Protein AF-A0A3D4R2C8-F1 (afdb_monomer_lite)

Sequence (84 aa):
MFYQVVTETVKKHSPEAGVFPLLMAGASDGHYWRCLGYPAYGFTPMILERADIGRVHGIDERISIDNLLFGIKMTKDVIKTLCG

Secondary structure (DSSP, 8-state):
-HHHHHHHHHHHH-TT---------S--THHHHHHTT--------S---HHHHTTTTSTT----HHHHHHHHHHHHHHHHHHH-

Foldseek 3Di:
DLQVLLQVLCCVVPVPDDDDDDDDPDDDCCVVCVVVVHDDDDDDQFDDDPVQVCLPVHPPRDDDPVRVVSRVVSVVSSCVVVPD

Structure (mmCIF, N/CA/C/O backbone):
data_AF-A0A3D4R2C8-F1
#
_entry.id   AF-A0A3D4R2C8-F1
#
loop_
_atom_site.group_PDB
_atom_site.id
_atom_site.type_symbol
_atom_site.label_atom_id
_atom_site.label_alt_id
_atom_site.label_comp_id
_atom_site.label_asym_id
_atom_site.label_entity_id
_atom_site.label_seq_id
_atom_site.pdbx_PDB_ins_code
_atom_site.Cartn_x
_atom_site.Cartn_y
_atom_site.Cartn_z
_atom_site.occupancy
_atom_site.B_iso_or_equiv
_atom_site.auth_seq_id
_atom_site.auth_comp_id
_atom_site.auth_asym_id
_atom_site.auth_atom_id
_atom_site.pdbx_PDB_model_num
ATOM 1 N N . MET A 1 1 ? -14.055 5.415 8.200 1.00 85.38 1 MET A N 1
ATOM 2 C CA . MET A 1 1 ? -12.841 5.278 9.030 1.00 85.38 1 MET A CA 1
ATOM 3 C C . MET A 1 1 ? -11.595 4.970 8.200 1.00 85.38 1 MET A C 1
ATOM 5 O O . MET A 1 1 ? -10.829 5.896 7.995 1.00 85.38 1 MET A O 1
ATOM 9 N N . PHE A 1 2 ? -11.405 3.759 7.647 1.00 92.88 2 PHE A N 1
ATOM 10 C CA . PHE A 1 2 ? -10.162 3.397 6.928 1.00 92.88 2 PHE A CA 1
ATOM 11 C C . PHE A 1 2 ? -9.755 4.385 5.821 1.00 92.88 2 PHE A C 1
ATOM 13 O O . PHE A 1 2 ? -8.675 4.962 5.879 1.00 92.88 2 PHE A O 1
ATOM 20 N N . TYR A 1 3 ? -10.653 4.647 4.864 1.00 93.44 3 TYR A N 1
ATOM 21 C CA . TYR A 1 3 ? -10.401 5.586 3.763 1.00 93.44 3 TYR A CA 1
ATOM 22 C C . TYR A 1 3 ? -9.983 6.985 4.244 1.00 93.44 3 TYR A C 1
ATOM 24 O O . TYR A 1 3 ? -9.058 7.579 3.698 1.00 93.44 3 TYR A O 1
ATOM 32 N N . GLN A 1 4 ? -10.637 7.498 5.290 1.00 94.75 4 GLN A N 1
ATOM 33 C CA . GLN A 1 4 ? -10.327 8.812 5.861 1.00 94.75 4 GLN A CA 1
ATOM 34 C C . GLN A 1 4 ? -8.929 8.821 6.489 1.00 94.75 4 GLN A C 1
ATOM 36 O O . GLN A 1 4 ? -8.150 9.721 6.203 1.00 94.75 4 GLN A O 1
ATOM 41 N N . VAL A 1 5 ? -8.575 7.796 7.272 1.00 95.62 5 VAL A N 1
ATOM 42 C CA . VAL A 1 5 ? -7.239 7.694 7.885 1.00 95.62 5 VAL A CA 1
ATOM 43 C C . VAL A 1 5 ? -6.142 7.588 6.829 1.00 95.62 5 VAL A C 1
ATOM 45 O O . VAL A 1 5 ? -5.119 8.265 6.939 1.00 95.62 5 VAL A O 1
ATOM 48 N N . VAL A 1 6 ? -6.359 6.787 5.783 1.00 95.31 6 VAL A N 1
ATOM 49 C CA . VAL A 1 6 ? -5.429 6.709 4.648 1.00 95.31 6 VAL A CA 1
ATOM 50 C C . VAL A 1 6 ? -5.307 8.071 3.970 1.00 95.31 6 VAL A C 1
ATOM 52 O O . VAL A 1 6 ? -4.193 8.518 3.734 1.00 95.31 6 VAL A O 1
ATOM 55 N N . THR A 1 7 ? -6.422 8.762 3.723 1.00 95.12 7 THR A N 1
ATOM 56 C CA . THR A 1 7 ? -6.428 10.091 3.090 1.00 95.12 7 THR A CA 1
ATOM 57 C C . THR A 1 7 ? -5.614 11.108 3.886 1.00 95.12 7 THR A C 1
ATOM 59 O O . THR A 1 7 ? -4.747 11.773 3.325 1.00 95.12 7 THR A O 1
ATOM 62 N N . GLU A 1 8 ? -5.836 11.206 5.194 1.00 95.06 8 GLU A N 1
ATOM 63 C CA . GLU A 1 8 ? -5.108 12.156 6.042 1.00 95.06 8 GLU A CA 1
ATOM 64 C C . GLU A 1 8 ? -3.626 11.785 6.185 1.00 95.06 8 GLU A C 1
ATOM 66 O O . GLU A 1 8 ? -2.753 12.654 6.168 1.00 95.06 8 GLU 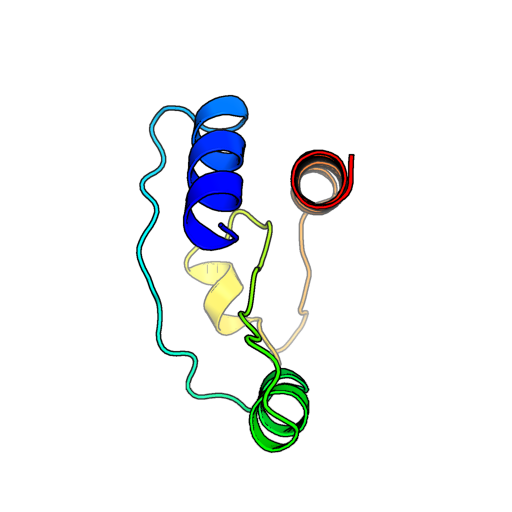A O 1
ATOM 71 N N . THR A 1 9 ? -3.313 10.488 6.240 1.00 95.00 9 THR A N 1
ATOM 72 C CA . THR A 1 9 ? -1.920 10.027 6.281 1.00 95.00 9 THR A CA 1
ATOM 73 C C . THR A 1 9 ? -1.203 10.307 4.960 1.00 95.00 9 THR A C 1
ATOM 75 O O . THR A 1 9 ? -0.072 10.784 4.974 1.00 95.00 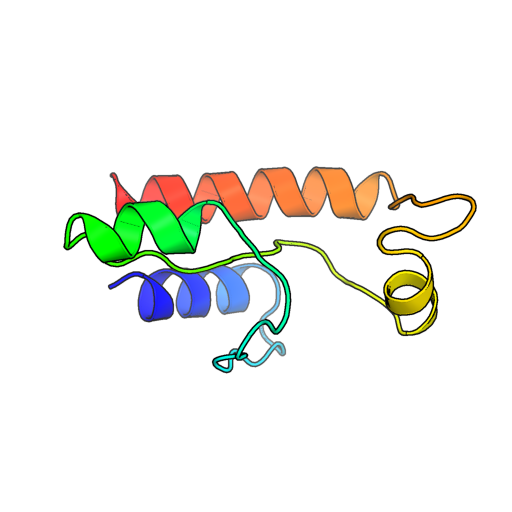9 THR A O 1
ATOM 78 N N . VAL A 1 10 ? -1.856 10.084 3.816 1.00 94.00 10 VAL A N 1
ATOM 79 C CA . VAL A 1 10 ? -1.305 10.423 2.495 1.00 94.00 10 VAL A CA 1
ATOM 80 C C . VAL A 1 10 ? -1.027 11.919 2.405 1.00 94.00 10 VAL A C 1
ATOM 82 O O . VAL A 1 10 ? 0.103 12.281 2.102 1.00 94.00 10 VAL A O 1
ATOM 85 N N . LYS A 1 11 ? -1.972 12.790 2.780 1.00 94.62 11 LYS A N 1
ATOM 86 C CA . LYS A 1 11 ? -1.746 14.248 2.792 1.00 94.62 11 LYS A CA 1
ATOM 87 C C . LYS A 1 11 ? -0.551 14.662 3.656 1.00 94.62 11 LYS A C 1
ATOM 89 O O . LYS A 1 11 ? 0.177 15.579 3.294 1.00 94.62 11 LYS A O 1
ATOM 94 N N . LYS A 1 12 ? -0.320 13.985 4.786 1.00 94.38 12 LYS A N 1
ATOM 95 C CA . LYS A 1 12 ? 0.813 14.267 5.682 1.00 94.38 12 LYS A CA 1
ATOM 96 C C . LYS A 1 12 ? 2.171 13.949 5.047 1.00 94.38 12 LYS A C 1
ATOM 98 O O . LYS A 1 12 ? 3.130 14.678 5.289 1.00 94.38 12 LYS A O 1
ATOM 103 N N . HIS A 1 13 ? 2.283 12.855 4.292 1.00 92.69 13 HIS A N 1
ATOM 104 C CA . HIS A 1 13 ? 3.560 12.425 3.695 1.00 92.69 13 HIS A CA 1
ATOM 105 C C . HIS A 1 13 ? 3.710 12.826 2.220 1.00 92.69 13 HIS A C 1
ATOM 107 O O . HIS A 1 13 ? 4.818 12.794 1.691 1.00 92.69 13 HIS A O 1
ATOM 113 N N . SER A 1 14 ? 2.624 13.200 1.547 1.00 92.31 14 SER A N 1
ATOM 114 C CA . SER A 1 14 ? 2.571 13.605 0.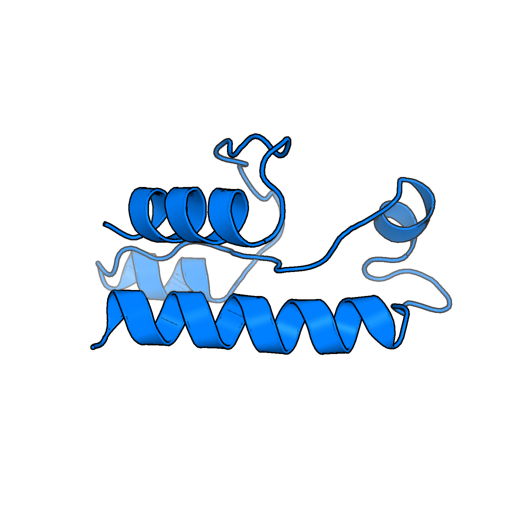138 1.00 92.31 14 SER A CA 1
ATOM 115 C C . SER A 1 14 ? 1.396 14.578 -0.087 1.00 92.31 14 SER A C 1
ATOM 117 O O . SER A 1 14 ? 0.336 14.158 -0.546 1.00 92.31 14 SER A O 1
ATOM 119 N N . PRO A 1 15 ? 1.556 15.876 0.241 1.00 92.94 15 PRO A N 1
ATOM 120 C CA . PRO A 1 15 ? 0.459 16.856 0.250 1.00 92.94 15 PRO A CA 1
ATOM 121 C C . PRO A 1 15 ? -0.276 17.028 -1.084 1.00 92.94 15 PRO A C 1
ATOM 123 O O . PRO A 1 15 ? -1.480 17.259 -1.094 1.00 92.94 15 PRO A O 1
ATOM 126 N N . GLU A 1 16 ? 0.442 16.868 -2.196 1.00 94.00 16 GLU A N 1
ATOM 127 C CA . GLU A 1 16 ? -0.098 17.002 -3.556 1.00 94.00 16 GLU A CA 1
ATOM 128 C C . GLU A 1 16 ? -0.778 15.716 -4.067 1.00 94.00 16 GLU A C 1
ATOM 130 O O . GLU A 1 16 ? -1.351 15.697 -5.156 1.00 94.00 16 GLU A O 1
ATOM 135 N N . ALA A 1 17 ? -0.703 14.609 -3.317 1.00 93.00 17 ALA A N 1
ATOM 136 C CA . ALA A 1 17 ? -1.243 13.327 -3.751 1.00 93.00 17 ALA A CA 1
ATOM 137 C C . ALA A 1 17 ? -2.751 13.219 -3.475 1.00 93.00 17 ALA A C 1
ATOM 139 O O . ALA A 1 17 ? -3.224 13.400 -2.351 1.00 93.00 17 ALA A O 1
ATOM 140 N N . GLY A 1 18 ? -3.509 12.851 -4.509 1.00 92.31 18 GLY A N 1
ATOM 141 C CA . GLY A 1 18 ? -4.915 12.477 -4.383 1.00 92.31 18 GLY A CA 1
ATOM 142 C C . GLY A 1 18 ? -5.098 11.035 -3.904 1.00 92.31 18 GLY A C 1
ATOM 143 O O . GLY A 1 18 ? -4.239 10.179 -4.112 1.00 92.31 18 GLY A O 1
ATOM 144 N N . VAL A 1 19 ? -6.257 10.748 -3.307 1.00 93.75 19 VAL A N 1
ATOM 145 C CA . VAL A 1 19 ? -6.671 9.388 -2.931 1.00 93.75 19 VAL A CA 1
ATOM 146 C C . VAL A 1 19 ? -7.992 9.070 -3.616 1.00 93.75 19 VAL A C 1
ATOM 148 O O . VAL A 1 19 ? -8.926 9.867 -3.572 1.00 93.75 19 VAL A O 1
ATOM 151 N N . PHE A 1 20 ? -8.068 7.906 -4.257 1.00 92.88 20 PHE A N 1
ATOM 152 C CA . PHE A 1 20 ? -9.276 7.419 -4.912 1.00 92.88 20 PHE A CA 1
ATOM 153 C C . PHE A 1 20 ? -9.427 5.906 -4.692 1.00 92.88 20 PHE A C 1
ATOM 155 O O . PHE A 1 20 ? -8.430 5.204 -4.512 1.00 92.88 20 PHE A O 1
ATOM 162 N N . PRO A 1 21 ? -10.661 5.379 -4.675 1.00 90.94 21 PRO A N 1
ATOM 163 C CA . PRO A 1 21 ? -10.889 3.945 -4.585 1.00 90.94 21 PRO A CA 1
ATOM 164 C C . PRO A 1 21 ? -10.528 3.247 -5.903 1.00 90.94 21 PRO A C 1
ATOM 166 O O . PRO A 1 21 ? -10.944 3.675 -6.977 1.00 90.94 21 PRO A O 1
ATOM 169 N N . LEU A 1 22 ? -9.804 2.130 -5.808 1.00 90.44 22 LEU A N 1
ATOM 170 C CA . LEU A 1 22 ? -9.466 1.265 -6.937 1.00 90.44 22 LEU A CA 1
ATOM 171 C C . LEU A 1 22 ? -10.071 -0.126 -6.727 1.00 90.44 22 LEU A C 1
ATOM 173 O O . LEU A 1 22 ? -9.886 -0.735 -5.671 1.00 90.44 22 LEU A O 1
ATOM 177 N N . LEU A 1 23 ? -10.750 -0.653 -7.749 1.00 91.00 23 LEU A N 1
ATOM 178 C CA . LEU A 1 23 ? -11.124 -2.064 -7.785 1.00 91.00 23 LEU A CA 1
ATOM 179 C C . LEU A 1 23 ? -9.920 -2.885 -8.260 1.00 91.00 23 LEU A C 1
ATOM 181 O O . LEU A 1 23 ? -9.447 -2.717 -9.381 1.00 91.00 23 LEU A O 1
ATOM 185 N N . MET A 1 24 ? -9.428 -3.768 -7.398 1.00 86.31 24 MET A N 1
ATOM 186 C CA . MET A 1 24 ? -8.302 -4.647 -7.702 1.00 86.31 24 MET A CA 1
ATOM 187 C C . MET A 1 24 ? -8.829 -5.944 -8.328 1.00 86.31 24 MET A C 1
ATOM 189 O O . MET A 1 24 ? -9.684 -6.602 -7.740 1.00 86.31 24 MET A O 1
ATOM 193 N N . ALA A 1 25 ? -8.361 -6.275 -9.536 1.00 85.56 25 ALA A N 1
ATOM 194 C CA . ALA A 1 25 ? -8.837 -7.439 -10.292 1.00 85.56 25 ALA A CA 1
ATOM 195 C C . ALA A 1 25 ? -8.271 -8.778 -9.782 1.00 85.56 25 ALA A C 1
ATOM 197 O O . ALA A 1 25 ? -8.876 -9.825 -9.996 1.00 85.56 25 ALA A O 1
ATOM 198 N N . GLY A 1 26 ? -7.108 -8.748 -9.129 1.00 84.62 26 GLY A N 1
ATOM 199 C CA . GLY A 1 26 ? -6.477 -9.925 -8.540 1.00 84.62 26 GLY A CA 1
ATOM 200 C C . GLY A 1 26 ? -7.154 -10.396 -7.251 1.00 84.62 26 GLY A C 1
ATOM 201 O O . GLY A 1 26 ? -7.939 -9.688 -6.615 1.00 84.62 26 GLY A O 1
ATOM 202 N N . ALA A 1 27 ? -6.824 -11.619 -6.843 1.00 90.19 27 ALA A N 1
ATOM 203 C CA . ALA A 1 27 ? -7.244 -12.149 -5.555 1.00 90.19 27 ALA A CA 1
ATOM 204 C C . ALA A 1 27 ? -6.354 -11.610 -4.423 1.00 90.19 27 ALA A C 1
ATOM 206 O O . ALA A 1 27 ? -5.159 -11.383 -4.599 1.00 90.19 27 ALA A O 1
ATOM 207 N N . SER A 1 28 ? -6.941 -11.433 -3.242 1.00 92.94 28 SER A N 1
ATOM 208 C CA . SER A 1 28 ? -6.215 -11.200 -1.993 1.00 92.94 28 SER A CA 1
ATOM 209 C C . SER A 1 28 ? -6.973 -11.822 -0.828 1.00 92.94 28 SER A C 1
ATOM 211 O O . SER A 1 28 ? -8.173 -12.103 -0.939 1.00 92.94 28 SER A O 1
ATOM 213 N N . ASP A 1 29 ? -6.310 -11.952 0.320 1.00 95.38 29 ASP A N 1
ATOM 214 C CA . ASP A 1 29 ? -6.924 -12.470 1.550 1.00 95.38 29 ASP A CA 1
ATOM 215 C C . ASP A 1 29 ? -8.152 -11.659 1.989 1.00 95.38 29 ASP A C 1
ATOM 217 O O . ASP A 1 29 ? -9.039 -12.165 2.676 1.00 95.38 29 ASP A O 1
ATOM 221 N N . GLY A 1 30 ? -8.259 -10.405 1.530 1.00 94.50 30 GLY A N 1
ATOM 222 C CA . GLY A 1 30 ? -9.418 -9.547 1.757 1.00 94.50 30 GLY A CA 1
ATOM 223 C C . GLY A 1 30 ? -10.742 -10.160 1.290 1.00 94.50 30 GLY A C 1
ATOM 224 O O . GLY A 1 30 ? -11.779 -9.835 1.863 1.00 94.50 30 GLY A O 1
ATOM 225 N N . HIS A 1 31 ? -10.738 -11.051 0.291 1.00 94.19 31 HIS A N 1
ATOM 226 C CA . HIS A 1 31 ? -11.939 -11.797 -0.102 1.00 94.19 31 HIS A CA 1
ATOM 227 C C . HIS A 1 31 ? -12.490 -12.629 1.063 1.00 94.19 31 HIS A C 1
ATOM 229 O O . HIS A 1 31 ? -13.658 -12.475 1.419 1.00 94.19 31 HIS A O 1
ATOM 235 N N . TYR A 1 32 ? -11.637 -13.432 1.700 1.00 96.31 32 TYR A N 1
ATOM 236 C CA . TYR A 1 32 ? -12.033 -14.314 2.795 1.00 96.31 32 TYR A CA 1
ATOM 237 C C . TYR A 1 32 ? -12.484 -13.527 4.031 1.00 96.31 32 TYR A C 1
ATOM 239 O O . TYR A 1 32 ? -13.495 -13.872 4.641 1.00 96.31 32 TYR A O 1
ATOM 247 N N . TRP A 1 33 ? -11.816 -12.414 4.351 1.00 97.00 33 TRP A N 1
ATOM 248 C CA . TRP A 1 33 ? -12.250 -11.522 5.434 1.00 97.00 33 TRP A CA 1
ATOM 249 C C . TRP A 1 33 ? -13.648 -10.944 5.193 1.00 97.00 33 TRP A C 1
ATOM 251 O O . TRP A 1 33 ? -14.476 -10.932 6.105 1.00 97.00 33 TRP A O 1
ATOM 261 N N . ARG A 1 34 ? -13.947 -10.528 3.954 1.00 95.69 34 ARG A N 1
ATOM 262 C CA . ARG A 1 34 ? -15.282 -10.029 3.590 1.00 95.69 34 ARG A CA 1
ATOM 263 C C . ARG A 1 34 ? -16.352 -11.117 3.654 1.00 95.69 34 ARG A C 1
ATOM 265 O O . ARG A 1 34 ? -17.463 -10.815 4.077 1.00 95.69 34 ARG A O 1
ATOM 272 N N . CYS A 1 35 ? -16.035 -12.367 3.307 1.00 97.06 35 CYS A N 1
ATOM 273 C CA . CYS A 1 35 ? -16.960 -13.498 3.470 1.00 97.06 35 CYS A CA 1
ATOM 274 C C . CYS A 1 35 ? -17.361 -13.739 4.934 1.00 97.06 35 CYS A C 1
ATOM 276 O O . CYS A 1 35 ? -18.470 -14.196 5.190 1.00 97.06 35 CYS A O 1
ATOM 278 N N . LEU A 1 36 ? -16.493 -13.390 5.887 1.00 98.12 36 LEU A N 1
ATOM 279 C CA . LEU A 1 36 ? -16.774 -13.453 7.325 1.00 98.12 36 LEU A CA 1
ATOM 280 C C . LEU A 1 36 ? -17.472 -12.190 7.870 1.00 98.12 36 LEU A C 1
ATOM 282 O O . LEU A 1 36 ? -17.700 -12.088 9.072 1.00 98.12 36 LEU A O 1
ATOM 286 N N . GLY A 1 37 ? -17.813 -11.223 7.012 1.00 97.50 37 GLY A N 1
ATOM 287 C CA . GLY A 1 37 ? -18.495 -9.984 7.397 1.00 97.50 37 GLY A CA 1
ATOM 288 C C . GLY A 1 37 ? -17.571 -8.839 7.825 1.00 97.50 37 GLY A C 1
ATOM 289 O O . GLY A 1 37 ? -18.06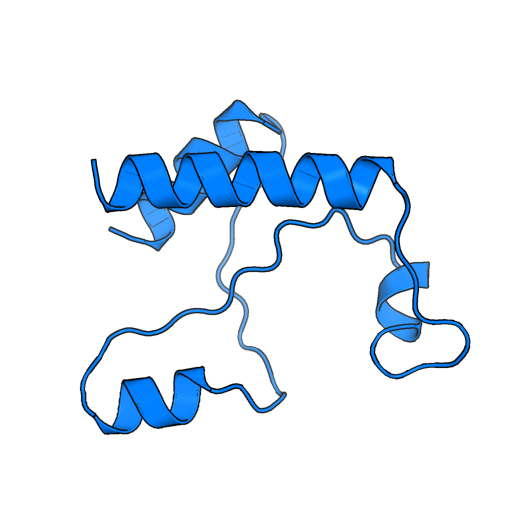5 -7.778 8.209 1.00 97.50 37 GLY A O 1
ATOM 290 N N . TYR A 1 38 ? -16.245 -8.997 7.735 1.00 96.31 38 TYR A N 1
ATOM 291 C CA . TYR A 1 38 ? -15.306 -7.919 8.054 1.00 96.31 38 TYR A CA 1
ATOM 292 C C . TYR A 1 38 ? -15.095 -6.975 6.859 1.00 96.31 38 TYR A C 1
ATOM 294 O O . TYR A 1 38 ? -14.815 -7.433 5.746 1.00 96.31 38 TYR A O 1
ATOM 302 N N . PRO A 1 39 ? -15.134 -5.644 7.059 1.00 93.31 39 PRO A N 1
ATOM 303 C CA . PRO A 1 39 ? -14.663 -4.702 6.051 1.00 93.31 39 PRO A CA 1
ATOM 304 C C . PRO A 1 39 ? -13.157 -4.886 5.813 1.00 93.31 39 PRO A C 1
ATOM 306 O O . PRO A 1 39 ? -12.363 -4.712 6.735 1.00 93.31 39 PRO A O 1
ATOM 309 N N . ALA A 1 40 ? -12.753 -5.197 4.579 1.00 93.81 40 ALA A N 1
ATOM 310 C CA . ALA A 1 40 ? -11.346 -5.388 4.216 1.00 93.81 40 ALA A CA 1
ATOM 311 C C . ALA A 1 40 ? -10.993 -4.663 2.911 1.00 93.81 40 ALA A C 1
ATOM 313 O O . ALA A 1 40 ? -11.642 -4.872 1.879 1.00 93.81 40 ALA A O 1
ATOM 314 N N . TYR A 1 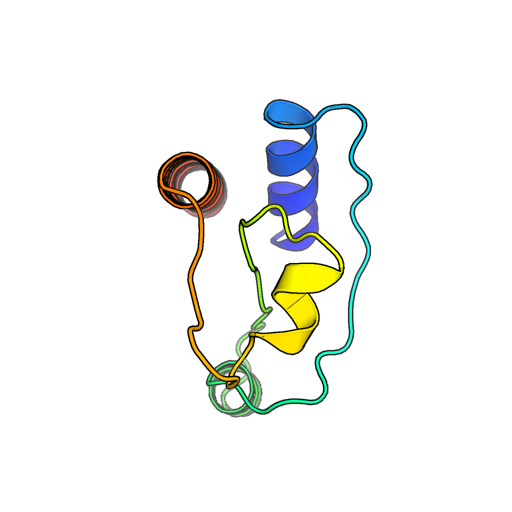41 ? -9.932 -3.855 2.968 1.00 92.31 41 TYR A N 1
ATOM 315 C CA . TYR A 1 41 ? -9.427 -3.016 1.881 1.00 92.31 41 TYR A CA 1
ATOM 316 C C . TYR A 1 41 ? -7.950 -3.314 1.618 1.00 92.31 41 TYR A C 1
ATOM 318 O O . TYR A 1 41 ? -7.202 -3.616 2.545 1.00 92.31 41 TYR A O 1
ATOM 326 N N . GLY A 1 42 ? -7.535 -3.210 0.356 1.00 90.81 42 GLY A N 1
ATOM 327 C CA . GLY A 1 42 ? -6.122 -3.245 -0.014 1.00 90.81 42 GLY A CA 1
ATOM 328 C C . GLY A 1 42 ? -5.473 -1.876 0.171 1.00 90.81 42 GLY A C 1
ATOM 329 O O . GLY A 1 42 ? -6.109 -0.848 -0.062 1.00 90.81 42 GLY A O 1
ATOM 330 N N . PHE A 1 43 ? -4.205 -1.868 0.570 1.00 91.00 43 PHE A N 1
ATOM 331 C CA . PHE A 1 43 ? -3.392 -0.662 0.644 1.00 91.00 43 PHE A CA 1
ATOM 332 C C . PHE A 1 43 ? -1.941 -0.998 0.315 1.00 91.00 43 PHE A C 1
ATOM 334 O O . PHE A 1 43 ? -1.353 -1.889 0.925 1.00 91.00 43 PHE A O 1
ATOM 341 N N . THR A 1 44 ? -1.380 -0.276 -0.651 1.00 91.62 44 THR A N 1
ATOM 342 C CA . THR A 1 44 ? -0.019 -0.478 -1.150 1.00 91.62 44 THR A CA 1
ATOM 343 C C . THR A 1 44 ? 0.761 0.818 -0.926 1.00 91.62 44 THR A C 1
ATOM 345 O O . THR A 1 44 ? 0.639 1.740 -1.730 1.00 91.62 44 THR A O 1
ATOM 348 N N . PRO A 1 45 ? 1.523 0.945 0.175 1.00 91.62 45 PRO A N 1
ATOM 349 C CA . PRO A 1 45 ? 2.203 2.184 0.546 1.00 91.62 45 PRO A CA 1
ATOM 350 C C . PRO A 1 45 ? 3.529 2.335 -0.211 1.00 91.62 45 PRO A C 1
ATOM 352 O O . PRO A 1 45 ? 4.599 2.383 0.386 1.00 91.62 45 PRO A O 1
ATOM 355 N N . MET A 1 46 ? 3.462 2.362 -1.538 1.00 92.56 46 MET A N 1
ATOM 356 C CA . MET A 1 46 ? 4.620 2.485 -2.421 1.00 92.56 46 MET A CA 1
ATOM 357 C C . MET A 1 46 ? 4.328 3.515 -3.507 1.00 92.56 46 MET A C 1
ATOM 359 O O . MET A 1 46 ? 3.198 3.627 -3.981 1.00 92.56 46 MET A O 1
ATOM 363 N N . ILE A 1 47 ? 5.358 4.247 -3.910 1.00 91.69 47 ILE A N 1
ATOM 364 C CA . ILE A 1 47 ? 5.337 5.115 -5.081 1.00 91.69 47 ILE A CA 1
ATOM 365 C C . ILE A 1 47 ? 5.768 4.252 -6.264 1.00 91.69 47 ILE A C 1
ATOM 367 O O . ILE A 1 47 ? 6.924 3.836 -6.339 1.00 91.69 47 ILE A O 1
ATOM 371 N N . LEU A 1 48 ? 4.815 3.945 -7.142 1.00 91.12 48 LEU A N 1
ATOM 372 C CA . LEU A 1 48 ? 5.025 3.090 -8.306 1.00 91.12 48 LEU A CA 1
ATOM 373 C C . LEU A 1 48 ? 5.070 3.935 -9.572 1.00 91.12 48 LEU A C 1
ATOM 375 O O . LEU A 1 48 ? 4.122 4.659 -9.880 1.00 91.12 48 LEU A O 1
ATOM 379 N N . GLU A 1 49 ? 6.142 3.781 -10.337 1.00 91.25 49 GLU A N 1
ATOM 380 C CA . GLU A 1 49 ? 6.230 4.311 -11.688 1.00 91.25 49 GLU A CA 1
ATOM 381 C C . GLU A 1 49 ? 5.614 3.325 -12.685 1.00 91.25 49 GLU A C 1
ATOM 383 O O . GLU A 1 49 ? 5.437 2.134 -12.415 1.00 91.25 49 GLU A O 1
ATOM 388 N N . ARG A 1 50 ? 5.331 3.789 -13.908 1.00 89.94 50 ARG A N 1
ATOM 389 C CA . ARG A 1 50 ? 4.782 2.923 -14.970 1.00 89.94 50 ARG A CA 1
ATOM 390 C C . ARG A 1 50 ? 5.638 1.673 -15.218 1.00 89.94 50 ARG A C 1
ATOM 392 O O . ARG A 1 50 ? 5.094 0.617 -15.532 1.00 89.94 50 ARG A O 1
ATOM 399 N N . ALA A 1 51 ? 6.958 1.792 -15.078 1.00 89.50 51 ALA A N 1
ATOM 400 C CA . ALA A 1 51 ? 7.886 0.675 -15.240 1.00 89.50 51 ALA A CA 1
ATOM 401 C C . ALA A 1 51 ? 7.744 -0.394 -14.142 1.00 89.50 51 ALA A C 1
ATOM 403 O O . ALA A 1 51 ? 8.063 -1.553 -14.391 1.00 89.50 51 ALA A O 1
ATOM 404 N N . ASP A 1 52 ? 7.257 -0.028 -12.955 1.00 92.88 52 ASP A N 1
ATOM 405 C CA . ASP A 1 52 ? 7.100 -0.949 -11.826 1.00 92.88 52 ASP A CA 1
ATOM 406 C C . ASP A 1 52 ? 5.829 -1.786 -11.956 1.00 92.88 52 ASP A C 1
ATOM 408 O O . ASP A 1 52 ? 5.823 -2.954 -11.582 1.00 92.88 52 ASP A O 1
ATOM 412 N N . ILE A 1 53 ? 4.781 -1.237 -12.580 1.00 90.19 53 ILE A N 1
ATOM 413 C CA . ILE A 1 53 ? 3.515 -1.950 -12.810 1.00 90.19 53 ILE A CA 1
ATOM 414 C C . ILE A 1 53 ? 3.750 -3.246 -13.598 1.00 90.19 53 ILE A C 1
ATOM 416 O O . ILE A 1 53 ? 3.201 -4.286 -13.251 1.00 90.19 53 ILE A O 1
ATOM 420 N N . GLY A 1 54 ? 4.596 -3.205 -14.634 1.00 90.50 54 GLY A N 1
ATOM 421 C CA . GLY A 1 54 ? 4.922 -4.386 -15.444 1.00 90.50 54 GLY A CA 1
ATOM 422 C C . GLY A 1 54 ? 5.811 -5.415 -14.735 1.00 90.50 54 GLY A C 1
ATOM 423 O O . GLY A 1 54 ? 5.979 -6.520 -15.245 1.00 90.50 54 GLY A O 1
ATOM 424 N N . ARG A 1 55 ? 6.392 -5.059 -13.583 1.00 93.38 55 ARG A N 1
ATOM 425 C CA . ARG A 1 55 ? 7.232 -5.954 -12.780 1.00 93.38 55 ARG A CA 1
ATOM 426 C C . ARG A 1 55 ? 6.458 -6.704 -11.709 1.00 93.38 55 ARG A C 1
ATOM 428 O O . ARG A 1 55 ? 7.002 -7.663 -11.183 1.00 93.38 55 ARG A O 1
ATOM 435 N N . VAL A 1 56 ? 5.228 -6.306 -11.390 1.00 92.06 56 VAL A N 1
ATOM 436 C CA . VAL A 1 56 ? 4.389 -7.041 -10.434 1.00 92.06 56 VAL A CA 1
ATOM 437 C C . VAL A 1 56 ? 4.130 -8.440 -10.997 1.00 92.06 56 VAL A C 1
ATOM 439 O O . VAL A 1 56 ? 3.517 -8.567 -12.057 1.00 92.06 56 VAL A O 1
ATOM 442 N N . HIS A 1 57 ? 4.629 -9.480 -10.320 1.00 93.12 57 HIS A N 1
ATOM 443 C CA . HIS A 1 57 ? 4.678 -10.861 -10.824 1.00 93.12 57 HIS A CA 1
ATOM 444 C C . HIS A 1 57 ? 5.493 -11.051 -12.119 1.00 93.12 57 HIS A C 1
ATOM 446 O O . HIS A 1 57 ? 5.306 -12.029 -12.845 1.00 93.12 57 HIS A O 1
ATOM 452 N N . GLY A 1 58 ? 6.382 -10.110 -12.428 1.00 94.31 58 GLY A N 1
ATOM 453 C CA . GLY A 1 58 ? 7.217 -10.094 -13.623 1.00 94.31 58 GLY A CA 1
ATOM 454 C C . GLY A 1 58 ? 8.662 -10.511 -13.355 1.00 94.31 58 GLY A C 1
ATOM 455 O O . GLY A 1 58 ? 9.038 -10.952 -12.270 1.00 94.31 58 GLY A O 1
ATOM 456 N N . ILE A 1 59 ? 9.504 -10.358 -14.377 1.00 95.81 59 ILE A N 1
ATOM 457 C CA . ILE A 1 59 ? 10.947 -10.589 -14.252 1.00 95.81 59 ILE A CA 1
ATOM 458 C C . ILE A 1 59 ? 11.562 -9.463 -13.417 1.00 95.81 59 ILE A C 1
ATOM 460 O O . ILE A 1 59 ? 11.332 -8.287 -13.701 1.00 95.81 59 ILE A O 1
ATOM 464 N N . ASP A 1 60 ? 12.403 -9.840 -12.449 1.00 95.75 60 ASP A N 1
ATOM 465 C CA . ASP A 1 60 ? 13.189 -8.904 -11.634 1.00 95.75 60 ASP A CA 1
ATOM 466 C C . ASP A 1 60 ? 12.303 -7.887 -10.881 1.00 95.75 60 ASP A C 1
ATOM 468 O O . ASP A 1 60 ? 12.552 -6.674 -10.867 1.00 95.75 60 ASP A O 1
ATOM 472 N N . GLU A 1 61 ? 11.224 -8.402 -10.279 1.00 96.50 61 GLU A N 1
ATOM 473 C CA . GLU A 1 61 ? 10.363 -7.655 -9.362 1.00 96.50 61 GLU A CA 1
ATOM 474 C C . GLU A 1 61 ? 11.185 -7.096 -8.197 1.00 96.50 61 GLU A C 1
ATOM 476 O O . GLU A 1 61 ? 11.877 -7.825 -7.485 1.00 96.50 61 GLU A O 1
ATOM 481 N N . ARG A 1 62 ? 11.133 -5.774 -8.019 1.00 95.25 62 ARG A N 1
ATOM 482 C CA . ARG A 1 62 ? 11.920 -5.054 -7.016 1.00 95.25 62 ARG A CA 1
ATOM 483 C C . ARG A 1 62 ? 11.325 -3.687 -6.731 1.00 95.25 62 ARG A C 1
ATOM 485 O O . ARG A 1 62 ? 10.547 -3.156 -7.519 1.00 95.25 62 ARG A O 1
ATOM 492 N N . ILE A 1 63 ? 11.797 -3.091 -5.646 1.00 95.69 63 ILE A N 1
ATOM 493 C CA . ILE A 1 63 ? 11.532 -1.705 -5.261 1.00 95.69 63 ILE A CA 1
ATOM 494 C C . ILE A 1 63 ? 12.838 -1.040 -4.821 1.00 95.69 63 ILE A C 1
ATOM 496 O O . ILE A 1 63 ? 13.813 -1.725 -4.504 1.00 95.69 63 ILE A O 1
ATOM 500 N N . SER A 1 64 ? 12.873 0.294 -4.789 1.00 95.62 64 SER A N 1
ATOM 501 C CA . SER A 1 64 ? 14.001 1.016 -4.194 1.00 95.62 64 SER A CA 1
ATOM 502 C C . SER A 1 64 ? 13.992 0.900 -2.666 1.00 95.62 64 SER A C 1
ATOM 504 O O . SER A 1 64 ? 12.942 0.715 -2.043 1.00 95.62 64 SER A O 1
ATOM 506 N N . ILE A 1 65 ? 15.165 1.062 -2.047 1.00 97.50 65 ILE A N 1
ATOM 507 C CA . ILE A 1 65 ? 15.292 1.120 -0.581 1.00 97.50 65 ILE A CA 1
ATOM 508 C C . ILE A 1 65 ? 14.459 2.282 -0.017 1.00 97.50 65 ILE A C 1
ATOM 510 O O . ILE A 1 65 ? 13.788 2.118 0.999 1.00 97.50 65 ILE A O 1
ATOM 514 N N . ASP A 1 66 ? 14.425 3.421 -0.709 1.00 96.50 66 ASP A N 1
ATOM 515 C CA . ASP A 1 66 ? 13.615 4.572 -0.300 1.00 96.50 66 ASP A CA 1
ATOM 516 C C . ASP A 1 66 ? 12.118 4.249 -0.291 1.00 96.50 66 ASP A C 1
ATOM 518 O O . ASP A 1 66 ? 11.422 4.608 0.658 1.00 96.50 66 ASP A O 1
ATOM 522 N N . ASN A 1 67 ? 11.624 3.511 -1.294 1.00 95.88 67 ASN A N 1
ATOM 523 C CA . ASN A 1 67 ? 10.234 3.053 -1.329 1.00 95.88 67 ASN A CA 1
ATOM 524 C C . ASN A 1 67 ? 9.924 2.095 -0.174 1.00 95.88 67 ASN A C 1
ATOM 526 O O . ASN A 1 67 ? 8.870 2.205 0.451 1.00 95.88 67 ASN A O 1
ATOM 530 N N . LEU A 1 68 ? 10.849 1.189 0.153 1.00 96.69 68 LEU A N 1
ATOM 531 C CA . LEU A 1 68 ? 10.693 0.288 1.295 1.00 96.69 68 LEU A CA 1
ATOM 532 C C . LEU A 1 68 ? 10.593 1.073 2.614 1.00 96.69 68 LEU A C 1
ATOM 534 O O . LEU A 1 68 ? 9.677 0.847 3.408 1.00 96.69 68 LEU A O 1
ATOM 538 N N . LEU A 1 69 ? 11.503 2.023 2.841 1.00 97.38 69 LEU A N 1
ATOM 539 C CA . LEU A 1 69 ? 11.510 2.858 4.045 1.00 97.38 69 LEU A CA 1
ATOM 540 C C . LEU A 1 69 ? 10.262 3.750 4.131 1.00 97.38 69 LEU A C 1
ATOM 542 O O . LEU A 1 69 ? 9.665 3.880 5.205 1.00 97.38 69 LEU A O 1
ATOM 546 N N . PHE A 1 70 ? 9.832 4.319 3.003 1.00 95.75 70 PHE A N 1
ATOM 547 C CA . PHE A 1 70 ? 8.586 5.071 2.894 1.00 95.75 70 PHE A CA 1
ATOM 548 C C . PHE A 1 70 ? 7.379 4.200 3.253 1.00 95.75 70 PHE A C 1
ATOM 550 O O . PHE A 1 70 ? 6.567 4.594 4.094 1.00 95.75 70 PHE A O 1
ATOM 557 N N . GLY A 1 71 ? 7.298 2.990 2.697 1.00 96.00 71 GLY A N 1
ATOM 558 C CA . GLY A 1 71 ? 6.200 2.064 2.945 1.00 96.00 71 GLY A CA 1
ATOM 559 C C . GLY A 1 71 ? 6.088 1.638 4.404 1.00 96.00 71 GLY A C 1
ATOM 560 O O . GLY A 1 71 ? 4.986 1.626 4.962 1.00 96.00 71 GLY A O 1
ATOM 561 N N . ILE A 1 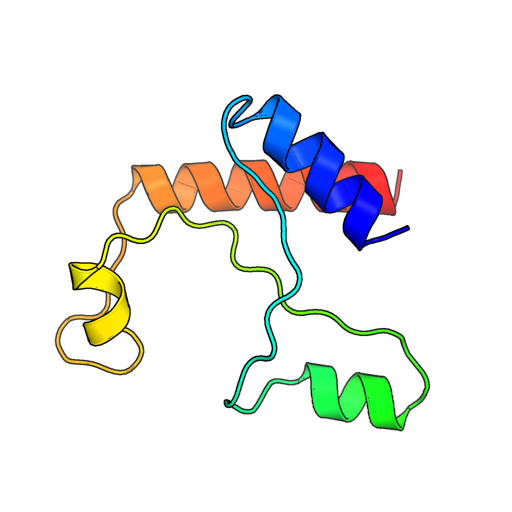72 ? 7.220 1.391 5.069 1.00 96.88 72 ILE A N 1
ATOM 562 C CA . ILE A 1 72 ? 7.264 1.110 6.512 1.00 96.88 72 ILE A CA 1
ATOM 563 C C . ILE A 1 72 ? 6.711 2.301 7.307 1.00 96.88 72 ILE A C 1
ATOM 565 O O . ILE A 1 72 ? 5.862 2.123 8.185 1.00 96.88 72 ILE A O 1
ATOM 569 N N . LYS A 1 73 ? 7.163 3.523 6.996 1.00 96.31 73 LYS A N 1
ATOM 570 C CA . LYS A 1 73 ? 6.729 4.748 7.685 1.00 96.31 73 LYS A CA 1
ATOM 571 C C . LYS A 1 73 ? 5.229 4.998 7.506 1.00 96.31 73 LYS A C 1
ATOM 573 O O . LYS A 1 73 ? 4.537 5.232 8.496 1.00 96.31 73 LYS A O 1
ATOM 578 N N . MET A 1 74 ? 4.730 4.900 6.275 1.00 96.19 74 MET A N 1
ATOM 579 C CA . MET A 1 74 ? 3.313 5.059 5.937 1.00 96.19 74 MET A CA 1
ATOM 580 C C . MET A 1 74 ? 2.437 4.030 6.654 1.00 96.19 74 MET A C 1
ATOM 582 O O . MET A 1 74 ? 1.461 4.399 7.302 1.00 96.19 74 MET A O 1
ATOM 586 N N . THR A 1 75 ? 2.809 2.748 6.589 1.00 96.12 75 THR A N 1
ATOM 587 C CA . THR A 1 75 ? 2.058 1.658 7.236 1.00 96.12 75 THR A CA 1
ATOM 588 C C . THR A 1 75 ? 1.984 1.859 8.743 1.00 96.12 75 THR A C 1
ATOM 590 O O . THR A 1 75 ? 0.913 1.740 9.337 1.00 96.12 75 THR A O 1
ATOM 593 N N . LYS A 1 76 ? 3.114 2.216 9.367 1.00 96.69 76 LYS A N 1
ATOM 594 C CA . LYS A 1 76 ? 3.176 2.484 10.805 1.00 96.69 76 LYS A CA 1
ATOM 595 C C . LYS A 1 76 ? 2.240 3.621 11.209 1.00 96.69 76 LYS A C 1
ATOM 597 O O . LYS A 1 76 ? 1.542 3.487 12.210 1.00 96.69 76 LYS A O 1
ATOM 602 N N . ASP A 1 77 ? 2.234 4.723 10.464 1.00 96.50 77 ASP A N 1
ATOM 603 C CA . ASP A 1 77 ? 1.386 5.877 10.772 1.00 96.50 77 ASP A CA 1
ATOM 604 C C . ASP A 1 77 ? -0.105 5.540 10.598 1.00 96.50 77 ASP A C 1
ATOM 606 O O . ASP A 1 77 ? -0.886 5.826 11.502 1.00 96.50 77 ASP A O 1
ATOM 610 N N . VAL A 1 78 ? -0.489 4.837 9.522 1.00 95.94 78 VAL A N 1
ATOM 611 C CA . VAL A 1 78 ? -1.880 4.386 9.320 1.00 95.94 78 VAL A CA 1
ATOM 612 C C . VAL A 1 78 ? -2.344 3.488 10.470 1.00 95.94 78 VAL A C 1
ATOM 614 O O . VAL A 1 78 ? -3.417 3.718 11.023 1.00 95.94 78 VAL A O 1
ATOM 617 N N . ILE A 1 79 ? -1.545 2.492 10.869 1.00 95.56 79 ILE A N 1
ATOM 618 C CA . ILE A 1 79 ? -1.900 1.583 11.973 1.00 95.56 79 ILE A CA 1
ATOM 619 C C . ILE A 1 79 ? -2.031 2.353 13.288 1.00 95.56 79 ILE A C 1
ATOM 621 O O . ILE A 1 79 ? -2.994 2.147 14.023 1.00 95.56 79 ILE A O 1
ATOM 625 N N . LYS A 1 80 ? -1.094 3.262 13.581 1.00 95.94 80 LYS A N 1
ATOM 626 C CA . LYS A 1 80 ? -1.151 4.085 14.795 1.00 95.94 80 LYS A CA 1
ATOM 627 C C . LYS A 1 80 ? -2.405 4.946 14.854 1.00 95.94 80 LYS A C 1
ATOM 629 O O . LYS A 1 80 ? -2.965 5.082 15.928 1.00 95.94 80 LYS A O 1
ATOM 634 N N . THR A 1 81 ? -2.842 5.510 13.733 1.00 95.00 81 THR A N 1
ATOM 635 C CA . THR A 1 81 ? -4.062 6.326 13.689 1.00 95.00 81 THR A CA 1
ATOM 636 C C . THR A 1 81 ? -5.341 5.485 13.701 1.00 95.00 81 THR A C 1
ATOM 638 O O . THR A 1 81 ? -6.377 5.972 14.134 1.00 95.00 81 THR A O 1
ATOM 641 N N . LEU A 1 82 ? -5.304 4.235 13.227 1.00 93.38 82 LEU A N 1
ATOM 642 C CA . LEU A 1 82 ? -6.464 3.336 13.274 1.00 93.38 82 LEU A CA 1
ATOM 643 C C . LEU A 1 82 ? -6.689 2.702 14.650 1.00 93.38 82 LEU A C 1
ATOM 645 O O . LEU A 1 82 ? -7.836 2.432 14.995 1.00 93.38 82 LEU A O 1
ATOM 649 N N . CYS A 1 83 ? -5.612 2.410 15.381 1.00 92.25 83 CYS A N 1
ATOM 650 C CA . CYS A 1 83 ? -5.656 1.587 16.593 1.00 92.25 83 CYS A CA 1
ATOM 651 C C . CYS A 1 83 ? -5.243 2.319 17.878 1.00 92.25 83 CYS A C 1
ATOM 653 O O . CYS A 1 83 ? -5.358 1.729 18.952 1.00 92.25 83 CYS A O 1
ATOM 655 N N . GLY A 1 84 ? -4.694 3.530 17.774 1.00 84.56 84 GLY A N 1
ATOM 656 C CA . GLY A 1 84 ? -4.367 4.396 18.911 1.00 84.56 84 GLY A CA 1
ATOM 657 C C . GLY A 1 84 ? -5.485 5.383 19.184 1.00 84.56 84 GLY A C 1
ATOM 658 O O . GLY A 1 84 ? -5.713 5.654 20.381 1.00 84.56 84 GLY A O 1
#

Radius of gyration: 14.18 Å; chains: 1; bounding box: 34×31×34 Å

pLDDT: mean 93.6, std 2.98, range [84.56, 98.12]